Protein AF-A0A354YWB3-F1 (afdb_monomer_lite)

Foldseek 3Di:
DQVVLVVVCCVVVNADPALCVSCVRPPCPPVNSVVCVVVDDGD

Radius of gyration: 9.63 Å; chains: 1; bounding box: 22×22×18 Å

InterPro domains:
  IPR010994 RuvA domain 2-like [SSF47781] (1-42)
  IPR051675 Endonuclease/exonuclease/phosphatase family domain-containing protein 1 [PTHR21180] (1-42)
  IPR060575 SAM-like, helix-hairpin-helix tandem [PF12836] (2-41)

Structure (mmCIF, N/CA/C/O backbone):
data_AF-A0A354YWB3-F1
#
_entry.id   AF-A0A354YWB3-F1
#
loop_
_atom_site.group_PDB
_atom_site.id
_atom_site.type_symbol
_atom_site.label_atom_id
_atom_site.label_alt_id
_atom_site.label_comp_id
_atom_site.label_asym_id
_atom_site.label_entity_id
_atom_site.label_seq_id
_atom_site.pdbx_PDB_ins_code
_atom_site.Cartn_x
_atom_site.Cartn_y
_atom_site.Cartn_z
_atom_site.occupancy
_atom_site.B_iso_or_equiv
_atom_site.auth_seq_id
_atom_site.auth_comp_id
_atom_site.auth_asym_id
_atom_site.auth_atom_id
_atom_site.pdbx_PDB_model_num
ATOM 1 N N . ALA A 1 1 ? -0.590 6.369 -10.168 1.00 68.75 1 ALA A N 1
ATOM 2 C CA . ALA A 1 1 ? 0.646 6.541 -9.366 1.00 68.75 1 ALA A CA 1
ATOM 3 C C . ALA A 1 1 ? 0.696 5.665 -8.106 1.00 68.75 1 ALA A C 1
ATOM 5 O O . ALA A 1 1 ? 1.754 5.131 -7.803 1.00 68.75 1 ALA A O 1
ATOM 6 N N . LEU A 1 2 ? -0.388 5.515 -7.327 1.00 77.06 2 LEU A N 1
ATOM 7 C CA . LEU A 1 2 ? -0.394 4.583 -6.180 1.00 77.06 2 LEU A CA 1
ATOM 8 C C . LEU A 1 2 ? -0.502 3.117 -6.6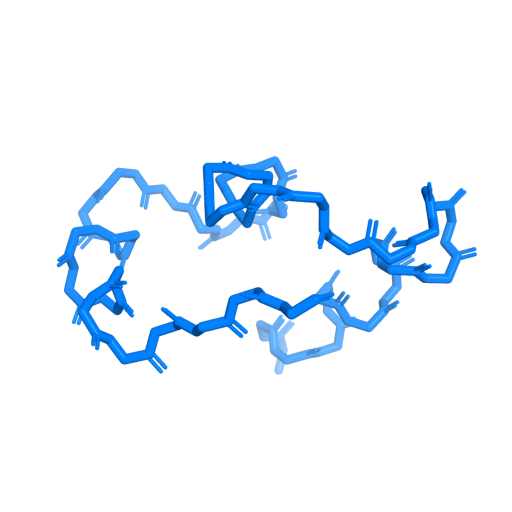27 1.00 77.06 2 LEU A C 1
ATOM 10 O O . LEU A 1 2 ? 0.225 2.273 -6.129 1.00 77.06 2 LEU A O 1
ATOM 14 N N . SER A 1 3 ? -1.336 2.857 -7.634 1.00 82.00 3 SER A N 1
ATOM 15 C CA . SER A 1 3 ? -1.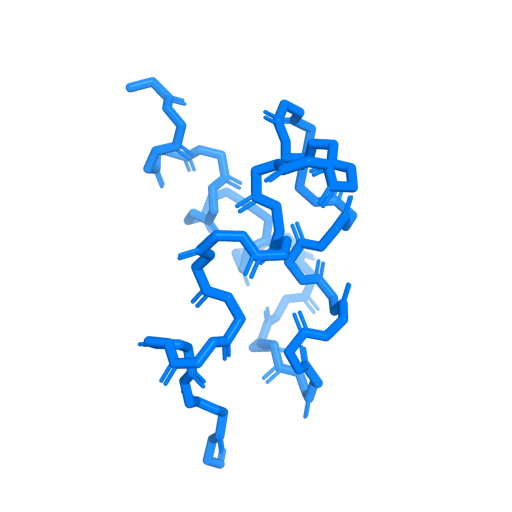526 1.545 -8.258 1.00 82.00 3 SER A CA 1
ATOM 16 C C . SER A 1 3 ? -0.226 0.925 -8.777 1.00 82.00 3 SER A C 1
ATOM 18 O O . SER A 1 3 ? 0.011 -0.246 -8.521 1.00 82.00 3 SER A O 1
ATOM 20 N N . GLN A 1 4 ? 0.644 1.714 -9.419 1.00 87.12 4 GLN A N 1
ATOM 21 C CA . GLN A 1 4 ? 1.944 1.228 -9.897 1.00 87.12 4 GLN A CA 1
ATOM 22 C C . GLN A 1 4 ? 2.813 0.715 -8.745 1.00 87.12 4 GLN A C 1
ATOM 24 O O . GLN A 1 4 ? 3.297 -0.401 -8.796 1.00 87.12 4 GLN A O 1
ATOM 29 N N . ARG A 1 5 ? 2.893 1.464 -7.640 1.00 87.69 5 ARG A N 1
ATOM 30 C CA . ARG A 1 5 ? 3.698 1.078 -6.472 1.00 87.69 5 ARG A CA 1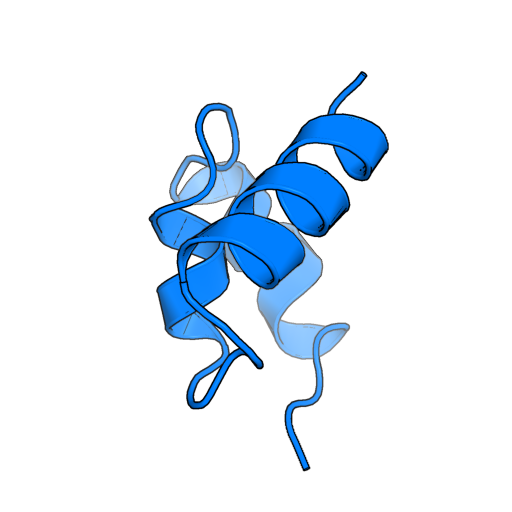
ATOM 31 C C . ARG A 1 5 ? 3.223 -0.214 -5.810 1.00 87.69 5 ARG A C 1
ATOM 33 O O . ARG A 1 5 ? 4.040 -0.943 -5.266 1.00 87.69 5 ARG A O 1
ATOM 40 N N . ILE A 1 6 ? 1.919 -0.495 -5.850 1.00 85.88 6 ILE A N 1
ATOM 41 C CA . ILE A 1 6 ? 1.364 -1.764 -5.356 1.00 85.88 6 ILE A CA 1
ATOM 42 C C . ILE A 1 6 ? 1.835 -2.922 -6.245 1.00 85.88 6 ILE A C 1
ATOM 44 O O . ILE A 1 6 ? 2.203 -3.973 -5.727 1.00 85.88 6 ILE A O 1
ATOM 48 N N . VAL A 1 7 ? 1.842 -2.726 -7.568 1.00 87.31 7 VAL A N 1
ATOM 49 C CA . VAL A 1 7 ? 2.348 -3.722 -8.523 1.00 87.31 7 VAL A CA 1
ATOM 50 C C . VAL A 1 7 ? 3.850 -3.918 -8.337 1.00 87.31 7 VAL A C 1
ATOM 52 O O . VAL A 1 7 ? 4.263 -5.050 -8.121 1.00 87.31 7 VAL A O 1
ATOM 55 N N . ASP A 1 8 ? 4.629 -2.836 -8.301 1.00 89.81 8 ASP A N 1
ATOM 56 C CA . ASP A 1 8 ? 6.085 -2.887 -8.127 1.00 89.81 8 ASP A CA 1
ATOM 57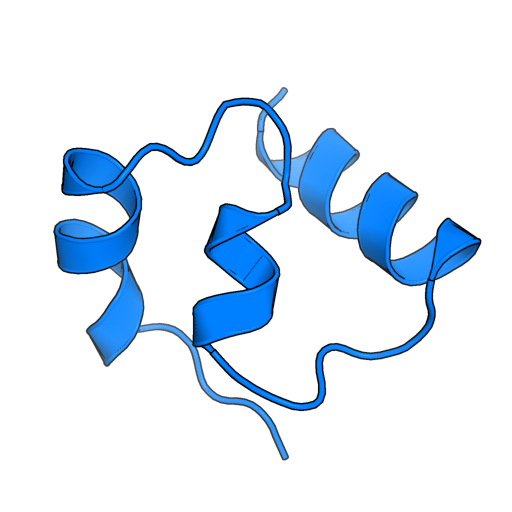 C C . ASP A 1 8 ? 6.462 -3.583 -6.806 1.00 89.81 8 ASP A C 1
ATOM 59 O O . ASP A 1 8 ? 7.358 -4.425 -6.768 1.00 89.81 8 ASP A O 1
ATOM 63 N N . TYR A 1 9 ? 5.749 -3.281 -5.711 1.00 90.00 9 TYR A N 1
ATOM 64 C CA . TYR A 1 9 ? 5.966 -3.943 -4.422 1.00 90.00 9 TYR A CA 1
ATOM 65 C C . TYR A 1 9 ? 5.681 -5.442 -4.509 1.00 90.00 9 TYR A C 1
ATOM 67 O O . TYR A 1 9 ? 6.461 -6.233 -3.983 1.00 90.00 9 TYR A O 1
ATOM 75 N N . ARG A 1 10 ? 4.599 -5.828 -5.195 1.00 87.94 10 ARG A N 1
ATOM 76 C CA . ARG A 1 10 ? 4.222 -7.230 -5.393 1.00 87.94 10 ARG A CA 1
ATOM 77 C C . ARG A 1 10 ? 5.213 -7.979 -6.287 1.00 87.94 10 ARG A C 1
ATOM 79 O O . ARG A 1 10 ? 5.453 -9.160 -6.081 1.00 87.94 10 ARG A O 1
ATOM 86 N N . GLU A 1 11 ? 5.786 -7.317 -7.284 1.00 89.81 11 GLU A N 1
ATOM 87 C CA . GLU A 1 11 ? 6.809 -7.914 -8.148 1.00 89.81 11 GLU A CA 1
ATOM 88 C C . GLU A 1 11 ? 8.145 -8.086 -7.416 1.00 89.81 11 GLU A C 1
ATOM 90 O O . GLU A 1 11 ? 8.814 -9.098 -7.600 1.00 89.81 11 GLU A O 1
ATOM 95 N N . ALA A 1 12 ? 8.509 -7.137 -6.549 1.00 89.81 12 ALA A N 1
ATOM 96 C CA . ALA A 1 12 ? 9.758 -7.182 -5.793 1.00 89.81 12 ALA A CA 1
ATOM 97 C C . ALA A 1 12 ? 9.707 -8.097 -4.556 1.00 89.81 12 ALA A C 1
ATOM 99 O O . ALA A 1 12 ? 10.698 -8.755 -4.249 1.00 89.81 12 ALA A O 1
ATOM 100 N N . ASN A 1 13 ? 8.582 -8.126 -3.833 1.00 86.81 13 ASN A N 1
ATOM 101 C CA . ASN A 1 13 ? 8.441 -8.853 -2.561 1.00 86.81 13 ASN A CA 1
ATOM 102 C C . ASN A 1 13 ? 7.597 -10.128 -2.686 1.00 86.81 13 ASN A C 1
ATOM 104 O O . ASN A 1 13 ? 7.626 -10.963 -1.788 1.00 86.81 13 ASN A O 1
ATOM 108 N N . GLY A 1 14 ? 6.864 -10.299 -3.788 1.00 85.94 14 GLY A N 1
ATOM 109 C CA . GLY A 1 14 ? 5.914 -11.392 -3.969 1.00 85.94 14 GLY A CA 1
ATOM 110 C C . GLY A 1 14 ? 4.479 -11.010 -3.597 1.00 85.94 14 GLY A C 1
ATOM 111 O O . GLY A 1 14 ? 4.129 -9.841 -3.433 1.00 85.94 14 GLY A O 1
ATOM 112 N N . ALA A 1 15 ? 3.604 -12.013 -3.524 1.00 86.38 15 ALA A N 1
ATOM 113 C CA . ALA A 1 15 ? 2.205 -11.799 -3.168 1.00 86.38 15 ALA A CA 1
ATOM 114 C C . ALA A 1 15 ? 2.068 -11.227 -1.745 1.00 86.38 15 ALA A C 1
ATOM 116 O O . ALA A 1 15 ? 2.838 -11.573 -0.855 1.00 86.38 15 ALA A O 1
ATOM 117 N N . PHE A 1 16 ? 1.066 -10.370 -1.533 1.00 88.19 16 PHE A N 1
ATOM 118 C CA . PHE A 1 16 ? 0.724 -9.884 -0.197 1.00 88.19 16 PHE A CA 1
ATOM 119 C C . PHE A 1 16 ? 0.168 -11.044 0.633 1.00 88.19 16 PHE A C 1
ATOM 121 O O . PHE A 1 16 ? -0.868 -11.604 0.274 1.00 88.19 16 PHE A O 1
ATOM 128 N N . GLU A 1 17 ? 0.833 -11.385 1.736 1.00 86.94 17 GLU A N 1
ATOM 129 C CA . GLU A 1 17 ? 0.365 -12.431 2.652 1.00 86.94 17 GLU A CA 1
ATOM 130 C C . GLU A 1 17 ? -0.683 -11.878 3.617 1.00 86.94 17 GLU A C 1
ATOM 132 O O . GLU A 1 17 ? -1.611 -12.576 4.028 1.00 86.94 17 GLU A O 1
ATOM 137 N N . LYS A 1 18 ? -0.547 -10.598 3.980 1.00 89.19 18 LYS A N 1
ATOM 138 C CA . LYS A 1 18 ? -1.444 -9.903 4.902 1.00 89.19 18 LYS A CA 1
ATOM 139 C C . LYS A 1 18 ? -1.911 -8.593 4.296 1.00 89.19 18 LYS A C 1
ATOM 141 O O . LYS A 1 18 ? -1.183 -7.920 3.575 1.00 89.19 18 LYS A O 1
ATOM 146 N N . ILE A 1 19 ? -3.113 -8.159 4.676 1.00 88.25 19 ILE A N 1
ATOM 147 C CA . ILE A 1 19 ? -3.593 -6.817 4.316 1.00 88.25 19 ILE A CA 1
ATOM 148 C C . ILE A 1 19 ? -2.628 -5.726 4.806 1.00 88.25 19 ILE A C 1
ATOM 150 O O . ILE A 1 19 ? -2.469 -4.698 4.156 1.00 88.25 19 ILE A O 1
ATOM 154 N N . GLU A 1 20 ? -1.940 -5.966 5.923 1.00 87.81 20 GLU A N 1
ATOM 155 C CA . GLU A 1 20 ? -0.982 -5.037 6.523 1.00 87.81 20 GLU A CA 1
ATOM 156 C C . GLU A 1 20 ? 0.242 -4.787 5.640 1.00 87.81 20 GLU A C 1
ATOM 158 O O . GLU A 1 20 ? 0.802 -3.695 5.701 1.00 87.81 20 GLU A O 1
ATOM 163 N N . ASP A 1 21 ? 0.607 -5.726 4.763 1.00 88.06 21 ASP A N 1
ATOM 164 C CA . ASP A 1 21 ? 1.745 -5.570 3.854 1.00 88.06 21 ASP A CA 1
ATOM 165 C C . ASP A 1 21 ? 1.526 -4.424 2.859 1.00 88.06 21 ASP A C 1
ATOM 167 O O . ASP A 1 21 ? 2.476 -3.789 2.403 1.00 88.06 21 ASP A O 1
ATOM 171 N N . ILE A 1 22 ? 0.268 -4.068 2.581 1.00 87.25 22 ILE A N 1
ATOM 172 C CA . ILE A 1 22 ? -0.049 -2.891 1.772 1.00 87.25 22 ILE A CA 1
ATOM 173 C C . ILE A 1 22 ? 0.441 -1.590 2.434 1.00 87.25 22 ILE A C 1
ATOM 175 O O . ILE A 1 22 ? 0.711 -0.622 1.723 1.00 87.25 22 ILE A O 1
ATOM 179 N N . LYS A 1 23 ? 0.609 -1.543 3.767 1.00 88.31 23 LYS A N 1
ATOM 180 C CA . LYS A 1 23 ? 1.206 -0.386 4.465 1.00 88.31 23 LYS A CA 1
ATOM 181 C C . LYS A 1 23 ? 2.684 -0.200 4.118 1.00 88.31 23 LYS A C 1
ATOM 183 O O . LYS A 1 23 ? 3.184 0.918 4.202 1.00 88.31 23 LYS A O 1
ATOM 188 N N . ASN A 1 24 ? 3.374 -1.263 3.700 1.00 87.25 24 ASN A N 1
ATOM 189 C CA . ASN A 1 24 ? 4.767 -1.182 3.256 1.00 87.25 24 ASN A CA 1
ATOM 190 C C . ASN A 1 24 ? 4.890 -0.538 1.866 1.00 87.25 24 ASN A C 1
ATOM 192 O O . ASN A 1 24 ? 5.975 -0.111 1.466 1.00 87.25 24 ASN A O 1
ATOM 196 N N . VAL A 1 25 ? 3.781 -0.417 1.125 1.00 88.25 25 VAL A N 1
ATOM 197 C CA . VAL A 1 25 ? 3.761 0.290 -0.153 1.00 88.25 25 VAL A CA 1
ATOM 198 C C . VAL A 1 25 ? 3.913 1.783 0.102 1.00 88.25 25 VAL A C 1
ATOM 200 O O . VAL A 1 25 ? 3.052 2.449 0.683 1.00 88.25 25 VAL A O 1
ATOM 203 N N . SER A 1 26 ? 5.008 2.340 -0.406 1.00 84.00 26 SER A N 1
ATOM 204 C CA . SER A 1 26 ? 5.310 3.759 -0.264 1.00 84.00 26 SER A CA 1
ATOM 205 C C . SER A 1 26 ? 4.128 4.616 -0.746 1.00 84.00 26 SER A C 1
ATOM 207 O O . SER A 1 26 ? 3.667 4.484 -1.881 1.00 84.00 26 SER A O 1
ATOM 209 N N . GLY A 1 27 ? 3.603 5.505 0.103 1.00 86.06 27 GLY A N 1
ATOM 210 C CA . GLY A 1 27 ? 2.425 6.346 -0.176 1.00 86.06 27 GLY A CA 1
ATOM 211 C C . GLY A 1 27 ? 1.077 5.803 0.309 1.00 86.06 27 GLY A C 1
ATOM 212 O O . GLY A 1 27 ? 0.070 6.512 0.169 1.00 86.06 27 GLY A O 1
ATOM 213 N N . ILE A 1 28 ? 1.054 4.607 0.902 1.00 86.88 28 ILE A N 1
ATOM 214 C CA . ILE A 1 28 ? -0.054 4.107 1.720 1.00 86.88 28 ILE A CA 1
ATOM 215 C C . ILE A 1 28 ? 0.314 4.309 3.192 1.00 86.88 28 ILE A C 1
ATOM 217 O O . ILE A 1 28 ? 0.918 3.462 3.832 1.00 86.88 28 ILE A O 1
ATOM 221 N N . GLY A 1 29 ? -0.037 5.479 3.726 1.00 85.94 29 GLY A N 1
ATOM 222 C CA . GLY A 1 29 ? 0.024 5.720 5.170 1.00 85.94 29 GLY A CA 1
ATOM 223 C C . GLY A 1 29 ? -1.190 5.132 5.893 1.00 85.94 29 GLY A C 1
ATOM 224 O O . GLY A 1 29 ? -2.174 4.754 5.255 1.00 85.94 29 GLY A O 1
ATOM 225 N N . GLU A 1 30 ? -1.166 5.149 7.226 1.00 87.75 30 GLU A N 1
ATOM 226 C CA . GLU A 1 30 ? -2.226 4.580 8.076 1.00 87.75 30 GLU A CA 1
ATOM 227 C C . GLU A 1 30 ? -3.629 5.072 7.715 1.00 87.75 30 GLU A C 1
ATOM 229 O O . GLU A 1 30 ? -4.533 4.263 7.557 1.00 87.75 30 GLU A O 1
ATOM 234 N N . LYS A 1 31 ? -3.810 6.378 7.479 1.00 88.00 31 LYS A N 1
ATOM 235 C CA . LYS A 1 31 ? -5.119 6.936 7.092 1.00 88.00 31 LYS A CA 1
ATOM 236 C C . LYS A 1 31 ? -5.666 6.340 5.797 1.00 88.00 31 LYS A C 1
ATOM 238 O O . LYS A 1 31 ? -6.864 6.115 5.678 1.00 88.00 31 LYS A O 1
ATOM 243 N N . LYS A 1 32 ? -4.794 6.128 4.807 1.00 87.88 32 LYS A N 1
ATOM 244 C CA . LYS A 1 32 ? -5.204 5.541 3.529 1.00 87.88 32 LYS A CA 1
ATOM 245 C C . LYS A 1 32 ? -5.469 4.061 3.693 1.00 87.88 32 LYS A C 1
ATOM 247 O O . LYS A 1 32 ? -6.481 3.609 3.186 1.00 87.88 32 LYS A O 1
ATOM 252 N N . PHE A 1 33 ? -4.597 3.357 4.414 1.00 89.62 33 PHE A N 1
ATOM 253 C CA . PHE A 1 33 ? -4.783 1.953 4.746 1.00 89.62 33 PHE A CA 1
ATOM 254 C C . PHE A 1 33 ? -6.125 1.716 5.439 1.00 89.62 33 PHE A C 1
ATOM 256 O O . PHE A 1 33 ? -6.900 0.903 4.966 1.00 89.62 33 PHE A O 1
ATOM 263 N N . GLU A 1 34 ? -6.440 2.467 6.492 1.00 91.44 34 GLU A N 1
ATOM 264 C CA . GLU A 1 34 ? -7.699 2.341 7.234 1.00 91.44 34 GLU A CA 1
ATOM 265 C C . GLU A 1 34 ? -8.935 2.534 6.346 1.00 91.44 34 GLU A C 1
ATOM 267 O O . GLU A 1 34 ? -9.918 1.823 6.515 1.00 91.44 34 GLU A O 1
ATOM 272 N N . ALA A 1 35 ? -8.871 3.426 5.353 1.00 90.44 35 ALA A N 1
ATOM 273 C CA . ALA A 1 35 ? -9.965 3.648 4.408 1.00 90.44 35 ALA A CA 1
ATOM 274 C C . ALA A 1 35 ? -10.128 2.528 3.362 1.00 90.44 35 ALA A C 1
ATOM 276 O O . ALA A 1 35 ? -11.193 2.407 2.765 1.00 90.44 35 ALA A O 1
ATOM 277 N N . ILE A 1 36 ? -9.081 1.737 3.099 1.00 87.88 36 ILE A N 1
ATOM 278 C CA . ILE A 1 36 ? -9.097 0.680 2.074 1.00 87.88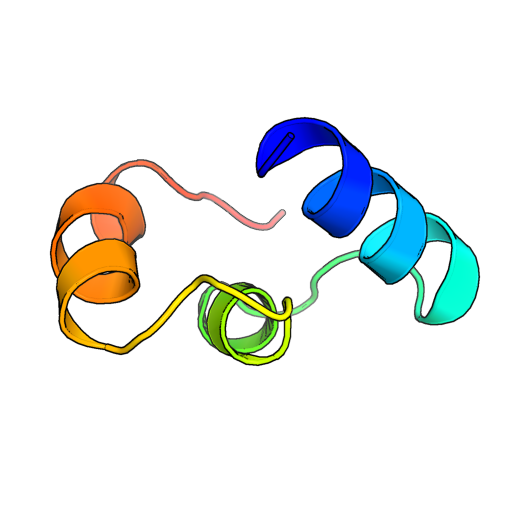 36 ILE A CA 1
ATOM 279 C C . ILE A 1 36 ? -8.982 -0.733 2.652 1.00 87.88 36 ILE A C 1
ATOM 281 O O . ILE A 1 36 ? -9.200 -1.686 1.914 1.00 87.88 36 ILE A O 1
ATOM 285 N N . LYS A 1 37 ? -8.663 -0.898 3.944 1.00 87.75 37 LYS A N 1
ATOM 286 C CA . LYS A 1 37 ? -8.409 -2.205 4.576 1.00 87.75 37 LYS A CA 1
ATOM 287 C C . LYS A 1 37 ? -9.596 -3.153 4.451 1.00 87.75 37 LYS A C 1
ATOM 289 O O . LYS A 1 37 ? -9.393 -4.342 4.262 1.00 87.75 37 LYS A O 1
ATOM 294 N N . GLU A 1 38 ? -10.815 -2.619 4.501 1.00 89.88 38 GLU A N 1
ATOM 295 C CA . GLU A 1 38 ? -12.055 -3.393 4.359 1.00 89.88 38 GLU A CA 1
ATOM 296 C C . GLU A 1 38 ? -12.330 -3.801 2.905 1.00 89.88 38 GLU A C 1
ATOM 298 O O . GLU A 1 38 ? -13.082 -4.736 2.647 1.00 89.88 38 GLU A O 1
ATOM 303 N N . HIS A 1 39 ? -11.697 -3.123 1.947 1.00 87.19 39 HIS A N 1
ATOM 304 C CA . HIS A 1 39 ? -11.785 -3.418 0.518 1.00 87.19 39 HIS A CA 1
ATOM 305 C C . HIS A 1 39 ? -10.632 -4.293 0.014 1.00 87.19 39 HIS A C 1
ATOM 307 O O . HIS A 1 39 ? -10.646 -4.720 -1.141 1.00 87.19 39 HIS A O 1
ATOM 313 N N . ILE A 1 40 ? -9.624 -4.552 0.847 1.00 86.12 40 ILE A N 1
ATOM 314 C CA . ILE A 1 40 ? -8.500 -5.417 0.505 1.00 86.12 40 ILE A CA 1
ATOM 315 C C . ILE A 1 40 ? -8.799 -6.818 1.022 1.00 86.12 40 ILE A C 1
ATOM 317 O O . ILE A 1 40 ? -9.150 -7.021 2.180 1.00 86.12 40 ILE A O 1
ATOM 321 N N . THR A 1 41 ? -8.608 -7.810 0.163 1.00 82.88 41 THR A N 1
ATOM 322 C CA . THR A 1 41 ? -8.672 -9.219 0.540 1.00 82.88 41 THR A CA 1
ATOM 323 C C . THR A 1 41 ? -7.430 -9.910 0.006 1.00 82.88 41 THR A C 1
ATOM 325 O O . THR A 1 41 ? -7.135 -9.830 -1.185 1.00 82.88 41 THR A O 1
ATOM 328 N N . VAL A 1 42 ? -6.702 -10.569 0.900 1.00 84.56 42 VAL A N 1
ATOM 329 C CA . VAL A 1 42 ? -5.601 -11.480 0.570 1.00 84.56 42 VAL A CA 1
ATOM 330 C C . VAL A 1 42 ? -6.148 -12.910 0.636 1.00 84.56 42 VAL A C 1
ATOM 332 O O . VAL A 1 42 ? -6.998 -13.195 1.482 1.00 84.56 42 VAL A O 1
ATOM 335 N N . ARG A 1 43 ? -5.759 -13.767 -0.311 1.00 73.25 43 ARG A N 1
ATOM 336 C CA . ARG A 1 43 ? -6.217 -15.159 -0.436 1.00 73.25 43 ARG A CA 1
ATOM 337 C C . ARG A 1 43 ? -5.037 -16.107 -0.409 1.00 73.25 43 ARG A C 1
ATOM 339 O O . ARG A 1 43 ? -3.998 -15.717 -0.981 1.00 73.25 43 ARG A O 1
#

Organism: NCBI:txid863

Secondary structure (DSSP, 8-state):
-HHHHHHHHHHHH-S-SSGGGGGGSTT--HHHHHHHGGG----

Sequence (43 aa):
ALSQRIVDYREANGAFEKIEDIKNVSGIGEKKFEAIKEHITVR

pLDDT: mean 86.5, std 4.23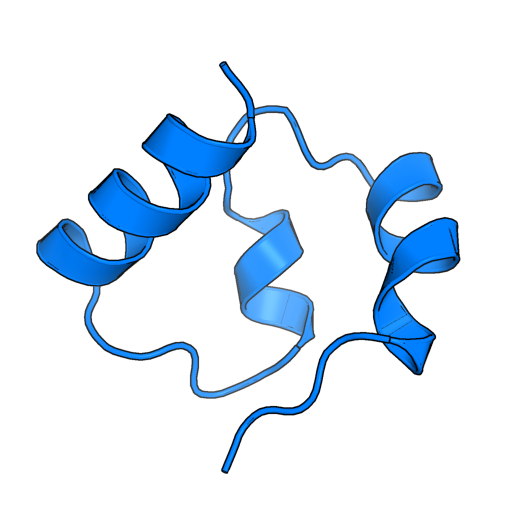, range [68.75, 91.44]